Protein AF-A0AA95MS33-F1 (afdb_monomer)

Foldseek 3Di:
DDDPQNVLCVPQVVVLVVLLVVLVLVVCVVPDPDPVVSVVVVVVVCVVVVVVVVCCVVVVDDDDSVVSNVNSVVSVVVSVVSVVVVVVPPPVPVVVVVVPD

Sequence (101 aa):
MFNELWFVMMFWVTPALILLVILFNVLVSARSKTLQEAQQLGGIIILPAVGFVISQTAGLFLLTVWICFLIGLLLFGIVALLLFLTAKYNNRNVLFESQIR

Secondary structure (DSSP, 8-state):
---HHHHHIIIIIHHHHHHHHHHHHHHHHHH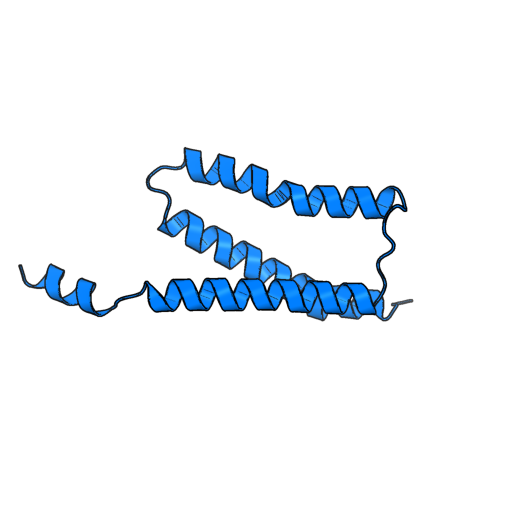-SSHHHHHHHHHHHHHHHHHHHHHHHTTSS---HHHHHHHHHHHHHHHHHHHHHHHHH--THHHHHTT--

Mean predicted aligned error: 9.1 Å

Structure (mmCIF, N/CA/C/O backbone):
data_AF-A0AA95MS33-F1
#
_entry.id   AF-A0AA95MS33-F1
#
loop_
_atom_site.group_PDB
_atom_site.id
_atom_site.type_symbol
_atom_site.label_atom_id
_atom_site.label_alt_id
_atom_site.label_comp_id
_atom_site.label_asym_id
_atom_site.label_entity_id
_atom_site.label_seq_id
_atom_site.pdbx_PDB_ins_code
_atom_site.Cartn_x
_atom_site.Cartn_y
_atom_site.Cartn_z
_atom_site.occupancy
_atom_site.B_iso_or_equiv
_atom_site.auth_seq_id
_atom_site.auth_comp_id
_atom_site.auth_asym_id
_atom_site.auth_atom_id
_atom_site.pdbx_PDB_model_num
ATOM 1 N N . MET A 1 1 ? -3.634 1.672 -27.632 1.00 55.59 1 MET A N 1
ATOM 2 C CA . MET A 1 1 ? -2.469 2.269 -26.945 1.00 55.59 1 MET A CA 1
ATOM 3 C C . MET A 1 1 ? -2.591 1.993 -25.445 1.00 55.59 1 MET A C 1
ATOM 5 O O . MET A 1 1 ? -2.732 2.915 -24.658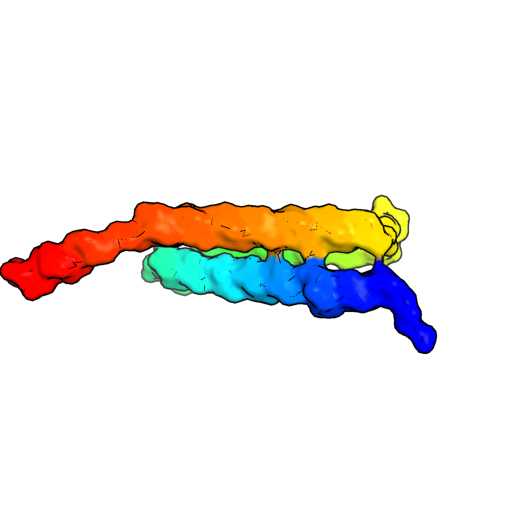 1.00 55.59 1 MET A O 1
ATOM 9 N N . PHE A 1 2 ? -2.616 0.718 -25.047 1.00 58.50 2 PHE A N 1
ATOM 10 C CA . PHE A 1 2 ? -2.628 0.320 -23.635 1.00 58.50 2 PHE A CA 1
ATOM 11 C C . PHE A 1 2 ? -1.286 -0.338 -23.334 1.00 58.50 2 PHE A C 1
ATOM 13 O O . PHE A 1 2 ? -0.827 -1.162 -24.121 1.00 58.50 2 PHE A O 1
ATOM 20 N N . ASN A 1 3 ? -0.648 0.087 -22.247 1.00 82.00 3 ASN A N 1
ATOM 21 C CA . ASN A 1 3 ? 0.636 -0.438 -21.792 1.00 82.00 3 ASN A CA 1
ATOM 22 C C . ASN A 1 3 ? 0.390 -1.512 -20.718 1.00 82.00 3 ASN A C 1
ATOM 24 O O . ASN A 1 3 ? -0.601 -1.443 -19.992 1.00 82.00 3 ASN A O 1
ATOM 28 N N . GLU A 1 4 ? 1.294 -2.476 -20.590 1.00 84.81 4 GLU A N 1
ATOM 29 C CA . GLU A 1 4 ? 1.265 -3.554 -19.594 1.00 84.81 4 GLU A CA 1
ATOM 30 C C . GLU A 1 4 ? 1.053 -3.021 -18.169 1.00 84.81 4 GLU A C 1
ATOM 32 O O . GLU A 1 4 ? 0.276 -3.578 -17.395 1.00 84.81 4 GLU A O 1
ATOM 37 N N . LEU A 1 5 ? 1.653 -1.867 -17.854 1.00 87.31 5 LEU A N 1
ATOM 38 C CA . LEU A 1 5 ? 1.471 -1.170 -16.579 1.00 87.31 5 LEU A CA 1
ATOM 39 C C . LEU A 1 5 ? -0.003 -0.870 -16.270 1.00 87.31 5 LEU A C 1
ATOM 41 O O . LEU A 1 5 ? -0.444 -1.036 -15.135 1.00 87.31 5 LEU A O 1
ATOM 45 N N . TRP A 1 6 ? -0.769 -0.449 -17.277 1.00 89.50 6 TRP A N 1
ATOM 46 C CA . TRP A 1 6 ? -2.180 -0.105 -17.112 1.00 89.50 6 TRP A CA 1
ATOM 47 C C . TRP A 1 6 ? -3.013 -1.337 -16.742 1.00 89.50 6 TRP A C 1
ATOM 49 O O . TRP A 1 6 ? -3.845 -1.267 -15.838 1.00 89.50 6 TRP A O 1
ATOM 59 N N . PHE A 1 7 ? -2.741 -2.479 -17.382 1.00 91.38 7 PHE A N 1
ATOM 60 C CA . PHE A 1 7 ? -3.413 -3.740 -17.066 1.00 91.38 7 PHE A CA 1
ATOM 61 C C . PHE A 1 7 ? -3.098 -4.206 -15.646 1.00 91.38 7 PHE A C 1
ATOM 63 O O . PHE A 1 7 ? -4.012 -4.567 -14.907 1.00 91.38 7 PHE A O 1
ATOM 70 N N . VAL A 1 8 ? -1.829 -4.145 -15.232 1.00 91.38 8 VAL A N 1
ATOM 71 C CA . VAL A 1 8 ? -1.446 -4.523 -13.865 1.00 91.38 8 VAL A CA 1
ATOM 72 C C . VAL A 1 8 ? -2.093 -3.585 -12.846 1.00 91.38 8 VAL A C 1
ATOM 74 O O . VAL A 1 8 ? -2.621 -4.048 -11.842 1.00 91.38 8 VAL A O 1
ATOM 77 N N . MET A 1 9 ? -2.155 -2.278 -13.094 1.00 89.06 9 MET A N 1
ATOM 78 C CA . MET A 1 9 ? -2.872 -1.381 -12.183 1.00 89.06 9 MET A CA 1
ATOM 79 C C . MET A 1 9 ? -4.351 -1.761 -12.053 1.00 89.06 9 MET A C 1
ATOM 81 O O . MET A 1 9 ? -4.808 -1.996 -10.938 1.00 89.06 9 MET A O 1
ATOM 85 N N . MET A 1 10 ? -5.063 -1.893 -13.176 1.00 91.94 10 MET A N 1
ATOM 86 C CA . MET A 1 10 ? -6.501 -2.187 -13.200 1.00 91.94 10 MET A CA 1
ATOM 87 C C . MET A 1 10 ? -6.863 -3.530 -12.561 1.00 91.94 10 MET A C 1
ATOM 89 O O . MET A 1 10 ? -7.830 -3.604 -11.809 1.00 91.94 10 MET A O 1
ATOM 93 N N . PHE A 1 11 ? -6.112 -4.592 -12.861 1.00 93.12 11 PHE A N 1
ATOM 94 C CA . PHE A 1 11 ? -6.483 -5.959 -12.477 1.00 93.12 11 PHE A CA 1
ATOM 95 C C . PHE A 1 11 ? -5.727 -6.497 -11.259 1.00 93.12 11 PHE A C 1
ATOM 97 O O . PHE A 1 11 ? -6.123 -7.525 -10.714 1.00 93.12 11 PHE A O 1
ATOM 104 N N . TRP A 1 12 ? -4.670 -5.820 -10.806 1.00 93.94 12 TRP A N 1
ATOM 105 C CA . TRP A 1 12 ? -3.872 -6.246 -9.653 1.00 93.94 12 TRP A CA 1
ATOM 106 C C . TRP A 1 12 ? -3.943 -5.235 -8.510 1.00 93.94 12 TRP A C 1
ATOM 108 O O . TRP A 1 12 ? -4.432 -5.547 -7.426 1.00 93.94 12 TRP A O 1
ATOM 118 N N . VAL A 1 13 ? -3.494 -4.001 -8.749 1.00 91.31 13 VAL A N 1
ATOM 119 C CA . VAL A 1 13 ? -3.337 -2.999 -7.680 1.00 91.31 13 VAL A CA 1
ATOM 120 C C . VAL A 1 13 ? -4.686 -2.436 -7.233 1.00 91.31 13 VAL A C 1
ATOM 122 O O . VAL A 1 13 ? -4.966 -2.385 -6.037 1.00 91.31 13 VAL A O 1
ATOM 125 N N . THR A 1 14 ? -5.537 -2.038 -8.178 1.00 91.50 14 THR A N 1
ATOM 126 C CA . THR A 1 14 ? -6.860 -1.467 -7.907 1.00 91.50 14 THR A CA 1
ATOM 127 C C . THR A 1 14 ? -7.760 -2.402 -7.092 1.00 91.50 14 THR A C 1
ATOM 129 O O . THR A 1 14 ? -8.260 -1.953 -6.059 1.00 91.50 14 THR A O 1
ATOM 132 N N . PRO A 1 15 ? -7.963 -3.686 -7.456 1.00 93.88 15 PRO A N 1
ATOM 133 C CA . PRO A 1 15 ? -8.792 -4.579 -6.648 1.00 93.88 15 PRO A CA 1
ATOM 134 C C . PRO A 1 15 ? -8.213 -4.808 -5.246 1.00 93.88 15 PRO A C 1
ATOM 136 O O . PRO A 1 15 ? -8.973 -4.798 -4.279 1.00 93.88 15 PRO A O 1
ATOM 139 N N . ALA A 1 16 ? -6.887 -4.936 -5.105 1.00 92.56 16 ALA A N 1
ATOM 140 C CA . ALA A 1 16 ? -6.243 -5.062 -3.796 1.00 92.56 16 ALA A CA 1
ATOM 141 C C . ALA A 1 16 ? -6.495 -3.830 -2.910 1.00 92.56 16 ALA A C 1
ATOM 143 O O . ALA A 1 16 ? -6.829 -3.959 -1.731 1.00 92.56 16 ALA A O 1
ATOM 144 N N . LEU A 1 17 ? -6.383 -2.631 -3.490 1.00 90.56 17 LEU A N 1
ATOM 145 C CA . LEU A 1 17 ? -6.614 -1.370 -2.791 1.00 90.56 17 LEU A CA 1
ATOM 146 C 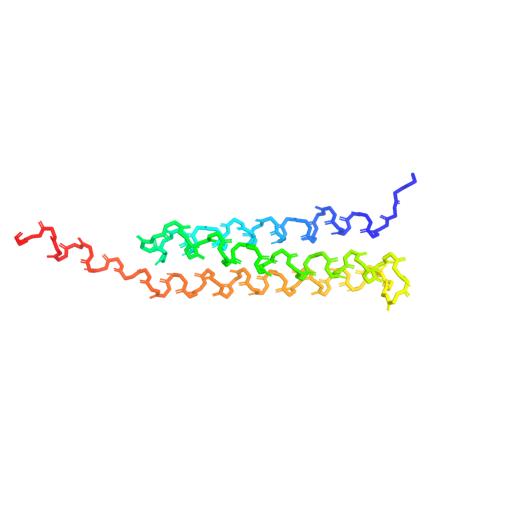C . LEU A 1 17 ? -8.077 -1.216 -2.359 1.00 90.56 17 LEU A C 1
ATOM 148 O O . LEU A 1 17 ? -8.337 -0.859 -1.212 1.00 90.56 17 LEU A O 1
ATOM 152 N N . ILE A 1 18 ? -9.032 -1.511 -3.247 1.00 91.12 18 ILE A N 1
ATOM 153 C CA . ILE A 1 18 ? -10.467 -1.437 -2.934 1.00 91.12 18 ILE A CA 1
ATOM 154 C C . ILE A 1 18 ? -10.808 -2.386 -1.780 1.00 91.12 18 ILE A C 1
ATOM 156 O O . ILE A 1 18 ? -11.468 -1.974 -0.825 1.00 91.12 18 ILE A O 1
ATOM 160 N N . LEU A 1 19 ? -10.319 -3.631 -1.825 1.00 91.56 19 LEU A N 1
ATOM 161 C CA . LEU A 1 19 ? -10.518 -4.601 -0.745 1.00 91.56 19 LEU A CA 1
ATOM 162 C C . LEU A 1 19 ? -9.949 -4.099 0.584 1.00 91.56 19 LEU A C 1
ATOM 164 O O . LEU A 1 19 ? -10.625 -4.194 1.609 1.00 91.56 19 LEU A O 1
ATOM 168 N N . LEU A 1 20 ? -8.740 -3.532 0.568 1.00 89.06 20 LEU A N 1
ATOM 169 C CA . LEU A 1 20 ? -8.116 -2.968 1.760 1.00 89.06 20 LEU A CA 1
ATOM 170 C C . LEU A 1 20 ? -8.962 -1.842 2.362 1.00 89.06 20 LEU A C 1
ATOM 172 O O . LEU A 1 20 ? -9.226 -1.860 3.562 1.00 89.06 20 LEU A O 1
ATOM 176 N N . VAL A 1 21 ? -9.415 -0.888 1.543 1.00 86.00 21 VAL A N 1
ATOM 177 C CA . VAL A 1 21 ? -10.227 0.249 2.006 1.00 86.00 21 VAL A CA 1
ATOM 178 C C . VAL A 1 21 ? -11.561 -0.221 2.583 1.00 86.00 21 VAL A C 1
ATOM 180 O O . VAL A 1 21 ? -11.976 0.271 3.634 1.00 86.00 21 VAL A O 1
ATOM 183 N N . ILE A 1 22 ? -12.231 -1.178 1.936 1.00 88.25 22 ILE A N 1
ATOM 184 C CA . ILE A 1 22 ? -13.494 -1.737 2.434 1.00 88.25 22 ILE A CA 1
ATOM 185 C C . ILE A 1 22 ? -13.273 -2.432 3.781 1.00 88.25 22 ILE A C 1
ATOM 187 O O . ILE A 1 22 ? -13.964 -2.117 4.749 1.00 88.25 22 ILE A O 1
ATOM 191 N N . LEU A 1 23 ? -12.291 -3.336 3.873 1.00 86.50 23 LEU A N 1
ATOM 192 C CA . LEU A 1 23 ? -11.986 -4.051 5.117 1.00 86.50 23 LEU A CA 1
ATOM 193 C C . LEU A 1 23 ? -11.619 -3.102 6.246 1.00 86.50 23 LEU A C 1
ATOM 195 O O . LEU A 1 23 ? -12.078 -3.270 7.374 1.00 86.50 23 LEU A O 1
ATOM 199 N N . PHE A 1 24 ? -10.817 -2.091 5.934 1.00 83.69 24 PHE A N 1
ATOM 200 C CA . PHE A 1 24 ? -10.429 -1.088 6.900 1.00 83.69 24 PHE A CA 1
ATOM 201 C C . PHE A 1 24 ? -11.649 -0.322 7.437 1.00 83.69 24 PHE A C 1
ATOM 203 O O . PHE A 1 24 ? -11.809 -0.210 8.652 1.00 83.69 24 PHE A O 1
ATOM 210 N N . ASN A 1 25 ? -12.549 0.141 6.561 1.00 82.56 25 ASN A N 1
ATOM 211 C CA . ASN A 1 25 ? -13.782 0.821 6.975 1.00 82.56 25 ASN A CA 1
ATOM 212 C C . ASN A 1 25 ? -14.667 -0.066 7.861 1.00 82.56 25 ASN A C 1
ATOM 214 O O . ASN A 1 25 ? -15.160 0.395 8.889 1.00 82.56 25 ASN A O 1
ATOM 218 N N . VAL A 1 26 ? -14.834 -1.343 7.504 1.00 84.00 26 VAL A N 1
ATOM 219 C CA . VAL A 1 26 ? -15.607 -2.302 8.310 1.00 84.00 26 VAL A CA 1
ATOM 220 C C . VAL A 1 26 ? -14.977 -2.488 9.693 1.00 84.00 26 VAL A C 1
ATOM 222 O O . VAL A 1 26 ? -15.687 -2.468 10.698 1.00 84.00 26 VAL A O 1
ATOM 225 N N . LEU A 1 27 ? -13.650 -2.620 9.772 1.00 80.06 27 LEU A N 1
ATOM 226 C CA . LEU A 1 27 ? -12.945 -2.795 11.043 1.00 80.06 27 LEU A CA 1
ATOM 227 C C . LEU A 1 27 ? -13.017 -1.562 11.934 1.00 80.06 27 LEU A C 1
ATOM 229 O O . LEU A 1 27 ? -13.243 -1.698 13.137 1.00 80.06 27 LEU A O 1
ATOM 233 N N . VAL A 1 28 ? -12.856 -0.371 11.358 1.00 77.31 28 VAL A N 1
ATOM 234 C CA . VAL A 1 28 ? -13.027 0.877 12.103 1.00 77.31 28 VAL A CA 1
ATOM 235 C C . VAL A 1 28 ? -14.455 1.003 12.600 1.00 77.31 28 VAL A C 1
ATOM 237 O O . VAL A 1 28 ? -14.638 1.232 13.789 1.00 77.31 28 VAL A O 1
ATOM 240 N N . SER A 1 29 ? -15.453 0.744 11.753 1.00 72.00 29 SER A N 1
ATOM 241 C CA . SER A 1 29 ? -16.860 0.777 12.160 1.00 72.00 29 SER A CA 1
ATOM 242 C C . SER A 1 29 ? -17.179 -0.222 13.277 1.00 72.00 29 SER A C 1
ATOM 244 O O . SER A 1 29 ? -18.009 0.076 14.130 1.00 72.00 29 SER A O 1
ATOM 246 N N . ALA A 1 30 ? -16.539 -1.396 13.293 1.00 72.62 30 ALA A N 1
ATOM 247 C CA . ALA A 1 30 ? -16.727 -2.397 14.342 1.00 72.62 30 ALA A CA 1
ATOM 248 C C . ALA A 1 30 ? -16.018 -2.039 15.663 1.00 72.62 30 ALA A C 1
ATOM 250 O O . ALA A 1 30 ? -16.405 -2.528 16.725 1.00 72.62 30 ALA A O 1
ATOM 251 N N . ARG A 1 31 ? -14.955 -1.224 15.615 1.00 67.12 31 ARG A N 1
ATOM 252 C CA . ARG A 1 31 ? -14.141 -0.848 16.785 1.00 67.12 31 ARG A CA 1
ATOM 253 C C . ARG A 1 31 ? -14.520 0.508 17.380 1.00 67.12 31 ARG A C 1
ATOM 255 O O . ARG A 1 31 ? -14.360 0.684 18.587 1.00 67.12 31 ARG A O 1
ATOM 262 N N . SER A 1 32 ? -14.996 1.456 16.574 1.00 58.59 32 SER A N 1
ATOM 263 C CA . SER A 1 32 ? -15.297 2.816 17.025 1.00 58.59 32 SER A CA 1
ATOM 264 C C . SER A 1 32 ? -16.601 2.849 17.821 1.00 58.59 32 SER A C 1
ATOM 266 O O . SER A 1 32 ? -17.665 2.540 17.287 1.00 58.59 32 SER A O 1
ATOM 268 N N . LYS A 1 33 ? -16.536 3.270 19.089 1.00 56.03 33 LYS A N 1
ATOM 269 C CA . LYS A 1 33 ? -17.726 3.539 19.918 1.00 56.03 33 LYS A CA 1
ATOM 270 C C . LYS A 1 33 ? -18.337 4.924 19.647 1.00 56.03 33 LYS A C 1
ATOM 272 O O . LYS A 1 33 ? -19.461 5.177 20.068 1.00 56.03 33 LYS A O 1
ATOM 277 N N . THR A 1 34 ? -17.625 5.804 18.936 1.00 58.75 34 THR A N 1
ATOM 278 C CA . THR A 1 34 ? -18.027 7.187 18.625 1.00 58.75 34 THR A CA 1
ATOM 279 C C . THR A 1 34 ? -17.558 7.608 17.222 1.00 58.75 34 THR A C 1
ATOM 281 O O . THR A 1 34 ? -16.443 7.308 16.803 1.00 58.75 34 THR A O 1
ATOM 284 N N . LEU A 1 35 ? -18.409 8.339 16.487 1.00 57.34 35 LEU A N 1
ATOM 285 C CA . LEU A 1 35 ? -18.189 8.765 15.088 1.00 57.34 35 LEU A CA 1
ATOM 286 C C . LEU A 1 35 ? -16.938 9.649 14.872 1.00 57.34 35 LEU A C 1
ATOM 288 O O . LEU A 1 35 ? -16.377 9.666 13.778 1.00 57.34 35 LEU A O 1
ATOM 292 N N . GLN A 1 36 ? -16.481 10.363 15.906 1.00 59.25 36 GLN A N 1
ATOM 293 C CA . GLN A 1 36 ? -15.364 11.315 15.814 1.00 59.25 36 GLN A CA 1
ATOM 294 C C . GLN A 1 36 ? -13.994 10.653 15.614 1.00 59.25 36 GLN A C 1
ATOM 296 O O . GLN A 1 36 ? -13.188 11.156 14.830 1.00 59.25 36 GLN A O 1
ATOM 301 N N . GLU A 1 37 ? -13.726 9.520 16.270 1.00 61.81 37 GLU A N 1
ATOM 302 C CA . GLU A 1 37 ? -12.440 8.819 16.125 1.00 61.81 37 GLU A CA 1
ATOM 303 C C . GLU A 1 37 ? -12.295 8.210 14.723 1.00 61.81 37 GLU A C 1
ATOM 305 O O . GLU A 1 37 ? -11.220 8.263 14.125 1.00 61.81 37 GLU A O 1
ATOM 310 N N . ALA A 1 38 ? -13.396 7.707 14.153 1.00 61.19 38 ALA A N 1
ATOM 311 C CA . ALA A 1 38 ? -13.423 7.139 12.807 1.00 61.19 38 ALA A CA 1
ATOM 312 C C . ALA A 1 38 ? -13.084 8.179 11.721 1.00 61.19 38 ALA A C 1
ATOM 314 O O . ALA A 1 38 ? -12.340 7.872 10.788 1.00 61.19 38 ALA A O 1
ATOM 315 N N . GLN A 1 39 ? -13.568 9.421 11.854 1.00 65.12 39 GLN A N 1
ATOM 316 C CA . GLN A 1 39 ? -13.260 10.502 10.908 1.00 65.12 39 GLN A CA 1
ATOM 317 C C . GLN A 1 39 ? -11.804 10.978 10.991 1.00 65.12 39 GLN A C 1
ATOM 319 O O . GLN A 1 39 ? -11.189 11.221 9.952 1.00 65.12 39 GLN A O 1
ATOM 324 N N . GLN A 1 40 ? -11.225 11.074 12.193 1.00 69.69 40 GLN A N 1
ATOM 325 C CA . GLN A 1 40 ? -9.810 11.438 12.343 1.00 69.69 40 GLN A CA 1
ATOM 326 C C . GLN A 1 40 ? -8.877 10.356 11.787 1.00 69.69 40 GLN A C 1
ATOM 328 O O . GLN A 1 40 ? -7.938 10.668 11.054 1.00 69.69 40 GLN A O 1
ATOM 333 N N . LEU A 1 41 ? -9.168 9.080 12.063 1.00 71.00 41 LEU A N 1
ATOM 334 C CA . LEU A 1 41 ? -8.434 7.952 11.485 1.00 71.00 41 LEU A CA 1
ATOM 335 C C . LEU A 1 41 ? -8.566 7.914 9.958 1.00 71.00 41 LEU A C 1
ATOM 337 O O . LEU A 1 41 ? -7.558 7.762 9.268 1.00 71.00 41 LEU A O 1
ATOM 341 N N . GLY A 1 42 ? -9.773 8.126 9.422 1.00 69.12 42 GLY A N 1
ATOM 342 C CA . GLY A 1 42 ? -10.019 8.196 7.978 1.00 69.12 42 GLY A CA 1
ATOM 343 C C . GLY A 1 42 ? -9.164 9.254 7.272 1.00 69.12 42 GLY A C 1
ATOM 344 O O . GLY A 1 42 ? -8.599 8.984 6.211 1.00 69.12 42 GLY A O 1
ATOM 345 N N . GLY A 1 43 ? -8.994 10.427 7.892 1.00 75.50 43 GLY A N 1
ATOM 346 C CA . GLY A 1 43 ? -8.141 11.500 7.373 1.00 75.50 43 GLY A CA 1
ATOM 347 C C . GLY A 1 43 ? -6.644 11.166 7.351 1.00 75.50 43 GLY A C 1
ATOM 348 O O . GLY A 1 43 ? -5.931 11.625 6.466 1.00 75.50 43 GLY A O 1
ATOM 349 N N . ILE A 1 44 ? -6.150 10.338 8.273 1.00 81.69 44 ILE A N 1
ATOM 350 C CA . ILE A 1 44 ? -4.731 9.934 8.302 1.00 81.69 44 ILE A CA 1
ATOM 351 C C . ILE A 1 44 ? -4.430 8.891 7.217 1.00 81.69 44 ILE A C 1
ATOM 353 O O . ILE A 1 44 ? -3.353 8.887 6.623 1.00 81.69 44 ILE A O 1
ATOM 357 N N . ILE A 1 45 ? -5.389 8.023 6.911 1.00 77.44 45 ILE A N 1
ATOM 358 C CA . ILE A 1 45 ? -5.190 6.874 6.012 1.00 77.44 45 ILE A CA 1
ATOM 359 C C . ILE A 1 45 ? -5.101 7.270 4.548 1.00 77.44 45 ILE A C 1
ATOM 361 O O . ILE A 1 45 ? -4.478 6.564 3.757 1.00 77.44 45 ILE A O 1
ATOM 365 N N . ILE A 1 46 ? -5.694 8.403 4.176 1.00 81.44 46 ILE A N 1
ATOM 366 C CA . ILE A 1 46 ? -5.585 8.914 2.811 1.00 81.44 46 ILE A CA 1
ATOM 367 C C . ILE A 1 46 ? -4.207 9.543 2.541 1.00 81.44 46 ILE A C 1
ATOM 369 O O . ILE A 1 46 ? -3.783 9.597 1.386 1.00 81.44 46 ILE A O 1
ATOM 373 N N . LEU A 1 47 ? -3.470 9.967 3.580 1.00 86.50 47 LEU A N 1
ATOM 374 C CA . LEU A 1 47 ? -2.181 10.657 3.428 1.00 86.50 47 LEU A CA 1
ATOM 375 C C . LEU A 1 47 ? -1.133 9.839 2.653 1.00 86.50 47 LEU A C 1
ATOM 377 O O . LEU A 1 47 ? -0.53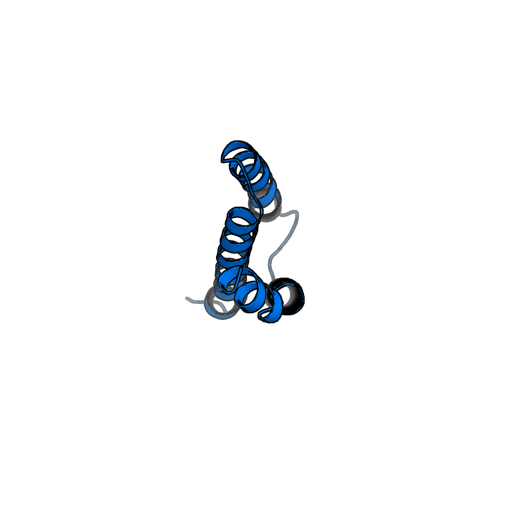0 10.409 1.743 1.00 86.50 47 LEU A O 1
ATOM 381 N N . PRO A 1 48 ? -0.928 8.530 2.907 1.00 83.44 48 PRO A N 1
ATOM 382 C CA . PRO A 1 48 ? -0.063 7.700 2.070 1.00 83.44 48 PRO A CA 1
ATOM 383 C C . PRO A 1 48 ? -0.449 7.707 0.586 1.00 83.44 48 PRO A C 1
ATOM 385 O O . PRO A 1 48 ? 0.427 7.776 -0.275 1.00 83.44 48 PRO A O 1
ATOM 388 N N . ALA A 1 49 ? -1.749 7.678 0.276 1.00 82.62 49 ALA A N 1
ATOM 389 C CA . ALA A 1 49 ? -2.241 7.690 -1.101 1.00 82.62 49 ALA A CA 1
ATOM 390 C C . ALA A 1 49 ? -1.929 9.028 -1.791 1.00 82.62 49 ALA A C 1
ATOM 392 O O . ALA A 1 49 ? -1.437 9.051 -2.918 1.00 82.62 49 ALA A O 1
ATOM 393 N N . VAL A 1 50 ? -2.155 10.146 -1.094 1.00 86.75 50 VAL A N 1
ATOM 394 C CA . VAL A 1 50 ? -1.831 11.490 -1.597 1.00 86.75 50 VAL A CA 1
ATOM 395 C C . VAL A 1 50 ? -0.323 11.658 -1.775 1.00 86.75 50 VAL A C 1
ATOM 397 O O . VAL A 1 50 ? 0.121 12.122 -2.824 1.00 86.75 50 VAL A O 1
ATOM 400 N N . GLY A 1 51 ? 0.472 11.228 -0.792 1.00 88.00 51 GLY A N 1
ATOM 401 C CA . GLY A 1 51 ? 1.932 11.257 -0.868 1.00 88.00 51 GLY A CA 1
ATOM 402 C C . GLY A 1 51 ? 2.453 10.497 -2.085 1.00 88.00 51 GLY A C 1
ATOM 403 O O . GLY A 1 51 ? 3.296 11.011 -2.813 1.00 88.00 51 GLY A O 1
ATOM 404 N N . PHE A 1 52 ? 1.874 9.332 -2.378 1.00 84.88 52 PHE A N 1
ATOM 405 C CA . PHE A 1 52 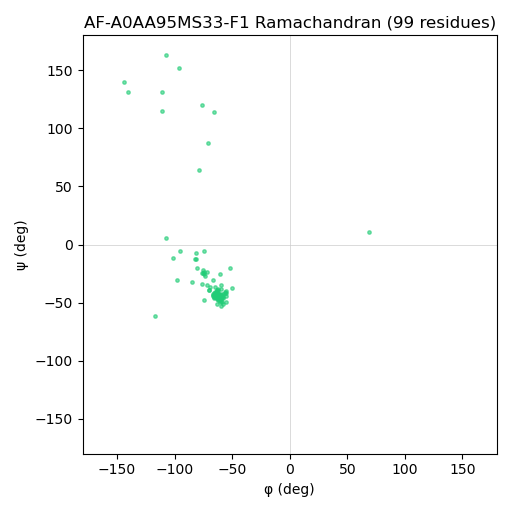? 2.225 8.543 -3.556 1.00 84.88 52 PHE A CA 1
ATOM 406 C C . PHE A 1 52 ? 1.969 9.291 -4.877 1.00 84.88 52 PHE A C 1
ATOM 408 O O . PHE A 1 52 ? 2.828 9.303 -5.761 1.00 84.88 52 PHE A O 1
ATOM 415 N N . VAL A 1 53 ? 0.821 9.966 -5.007 1.00 85.56 53 VAL A N 1
ATOM 416 C CA . VAL A 1 53 ? 0.488 10.774 -6.198 1.00 85.56 53 VAL A CA 1
ATOM 417 C C . VAL A 1 53 ? 1.437 11.965 -6.353 1.00 85.56 53 VAL A C 1
ATOM 419 O O . VAL A 1 53 ? 1.883 12.265 -7.465 1.00 85.56 53 VAL A O 1
ATOM 422 N N . ILE A 1 54 ? 1.785 12.625 -5.246 1.00 89.56 54 ILE A N 1
ATOM 423 C CA . ILE A 1 54 ? 2.752 13.728 -5.246 1.00 89.56 54 ILE A CA 1
ATOM 424 C C . ILE A 1 54 ? 4.131 13.223 -5.684 1.00 89.56 54 ILE A C 1
ATOM 426 O O . ILE A 1 54 ? 4.736 13.825 -6.568 1.00 89.56 54 ILE A O 1
ATOM 430 N N . SER A 1 55 ? 4.612 12.100 -5.141 1.00 88.06 55 SER A N 1
ATOM 431 C CA . SER A 1 55 ? 5.903 11.507 -5.520 1.00 88.06 55 SER A CA 1
ATOM 432 C C . SER A 1 55 ? 5.976 11.137 -7.004 1.00 88.06 55 SER A C 1
ATOM 434 O O . SER A 1 55 ? 7.011 11.359 -7.633 1.00 88.06 55 SER A O 1
ATOM 436 N N . GLN A 1 56 ? 4.877 10.629 -7.570 1.00 86.25 56 GLN A N 1
ATOM 437 C CA . GLN A 1 56 ? 4.755 10.332 -9.000 1.00 86.25 56 GLN A CA 1
ATOM 438 C C . GLN A 1 56 ? 4.817 11.602 -9.859 1.00 86.25 56 GLN A C 1
ATOM 440 O O . GLN A 1 56 ? 5.530 11.645 -10.857 1.00 86.25 56 GLN A O 1
ATOM 445 N N . THR A 1 57 ? 4.095 12.651 -9.459 1.00 86.50 57 THR A N 1
ATOM 446 C CA . THR A 1 57 ? 4.025 13.912 -10.218 1.00 86.50 57 THR A CA 1
ATOM 447 C C . THR A 1 57 ? 5.333 14.701 -10.133 1.00 86.50 57 THR A C 1
ATOM 449 O O . THR A 1 57 ? 5.746 15.323 -11.106 1.00 86.50 57 THR A O 1
ATOM 452 N N . ALA A 1 58 ? 6.020 14.641 -8.990 1.00 90.94 58 ALA A N 1
ATOM 453 C CA . ALA A 1 58 ? 7.320 15.273 -8.778 1.00 90.94 58 ALA A CA 1
ATOM 454 C C . ALA A 1 58 ? 8.484 14.537 -9.472 1.00 90.94 58 ALA A C 1
ATOM 456 O O . ALA A 1 58 ? 9.617 15.007 -9.414 1.00 90.94 58 ALA A O 1
ATOM 457 N N . GLY A 1 59 ? 8.237 13.371 -10.083 1.00 85.62 59 GLY A N 1
ATOM 458 C CA . GLY A 1 59 ? 9.276 12.547 -10.708 1.00 85.62 59 GLY A CA 1
ATOM 459 C C . GLY A 1 59 ? 10.253 11.908 -9.713 1.00 85.62 59 GLY A C 1
ATOM 460 O O . GLY A 1 59 ? 11.267 11.351 -10.124 1.00 85.62 59 GLY A O 1
ATOM 461 N N . LEU A 1 60 ? 9.952 11.967 -8.411 1.00 83.19 60 LEU A N 1
ATOM 462 C CA . LEU A 1 60 ? 10.757 11.352 -7.349 1.00 83.19 60 LEU A CA 1
ATOM 463 C C . LEU A 1 60 ? 10.642 9.826 -7.359 1.00 83.19 60 LEU A C 1
ATOM 465 O O . LEU A 1 60 ? 11.514 9.126 -6.848 1.00 83.19 60 LEU A O 1
ATOM 469 N N . PHE A 1 61 ? 9.551 9.315 -7.925 1.00 78.25 61 PHE A N 1
ATOM 470 C CA . PHE A 1 61 ? 9.279 7.896 -8.048 1.00 78.25 61 PHE A CA 1
ATOM 471 C C . PHE A 1 61 ? 8.653 7.610 -9.411 1.00 78.25 61 PHE A C 1
ATOM 473 O O . PHE A 1 61 ? 7.715 8.294 -9.815 1.00 78.25 61 PHE A O 1
ATOM 480 N N . LEU A 1 62 ? 9.180 6.607 -10.118 1.00 80.00 62 LEU A N 1
ATOM 481 C CA . LEU A 1 62 ? 8.652 6.159 -11.404 1.00 80.00 62 LEU A CA 1
ATOM 482 C C . LEU A 1 62 ? 8.022 4.779 -11.241 1.00 80.00 62 LEU A C 1
ATOM 484 O O . LEU A 1 62 ? 8.703 3.790 -10.969 1.00 80.00 62 LEU A O 1
ATOM 488 N N . LEU A 1 63 ? 6.710 4.711 -11.441 1.00 81.56 63 LEU A N 1
ATOM 489 C CA . LEU A 1 63 ? 5.970 3.458 -11.460 1.00 81.56 63 LEU A CA 1
ATOM 490 C C . LEU A 1 63 ? 6.380 2.583 -12.648 1.00 81.56 63 LEU A C 1
ATOM 492 O O . LEU A 1 63 ? 6.105 2.892 -13.807 1.00 81.56 63 LEU A O 1
ATOM 496 N N . THR A 1 64 ? 6.991 1.444 -12.334 1.00 88.12 64 THR A N 1
ATOM 497 C CA . THR A 1 64 ? 7.258 0.360 -13.282 1.00 88.12 64 THR A CA 1
ATOM 498 C C . THR A 1 64 ? 6.332 -0.824 -13.012 1.00 88.12 64 THR A C 1
ATOM 500 O O . THR A 1 64 ? 5.754 -0.949 -11.930 1.00 88.12 64 THR A O 1
ATOM 503 N N . VAL A 1 65 ? 6.209 -1.7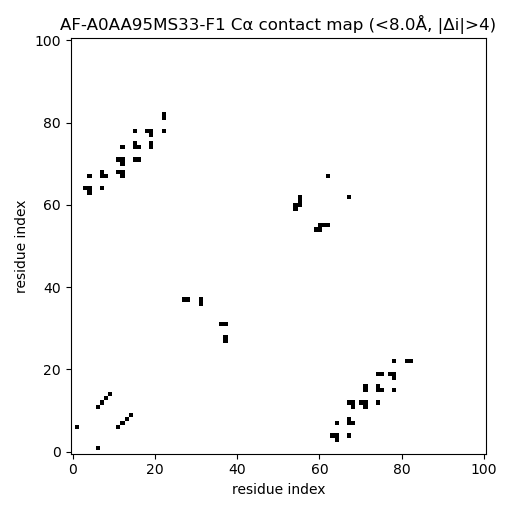26 -13.989 1.00 88.69 65 VAL A N 1
ATOM 504 C CA . VAL A 1 65 ? 5.374 -2.935 -13.879 1.00 88.69 65 VAL A CA 1
ATOM 505 C C . VAL A 1 65 ? 5.767 -3.772 -12.654 1.00 88.69 65 VAL A C 1
ATOM 507 O O . VAL A 1 65 ? 4.903 -4.178 -11.878 1.00 88.69 65 VAL A O 1
ATOM 510 N N . TRP A 1 66 ? 7.071 -3.953 -12.424 1.00 88.94 66 TRP A N 1
ATOM 511 C CA . TRP A 1 66 ? 7.607 -4.676 -11.265 1.00 88.94 66 TRP A CA 1
ATOM 512 C C . TRP A 1 66 ? 7.227 -4.038 -9.929 1.00 88.94 66 TRP A C 1
ATOM 514 O O . TRP A 1 66 ? 6.818 -4.735 -9.000 1.00 88.94 66 TRP A O 1
ATOM 524 N N . ILE A 1 67 ? 7.311 -2.710 -9.841 1.00 89.00 67 ILE A N 1
ATOM 525 C CA . ILE A 1 67 ? 6.917 -1.970 -8.641 1.00 89.00 67 ILE A CA 1
ATOM 526 C C . ILE A 1 67 ? 5.411 -2.124 -8.389 1.00 89.00 67 ILE A C 1
ATOM 528 O O . ILE A 1 67 ? 5.010 -2.377 -7.255 1.00 89.00 67 ILE A O 1
ATOM 532 N N . CYS A 1 68 ? 4.571 -2.041 -9.428 1.00 90.06 68 CYS A N 1
ATOM 533 C CA . CYS A 1 68 ? 3.130 -2.287 -9.306 1.00 90.06 68 CYS A CA 1
ATOM 534 C C . CYS A 1 68 ? 2.819 -3.686 -8.763 1.00 90.06 68 CYS A C 1
ATOM 536 O O . CYS A 1 68 ? 1.952 -3.828 -7.899 1.00 90.06 68 CYS A O 1
ATOM 538 N N . PHE A 1 69 ? 3.529 -4.712 -9.237 1.00 91.81 69 PHE A N 1
ATOM 539 C CA . PHE A 1 69 ? 3.367 -6.069 -8.721 1.00 91.81 69 PHE A CA 1
ATOM 540 C C . PHE A 1 69 ? 3.695 -6.156 -7.231 1.00 91.81 69 PHE A C 1
ATOM 542 O O . PHE A 1 69 ? 2.903 -6.721 -6.473 1.00 91.81 69 PHE A O 1
ATOM 549 N N . LEU A 1 70 ? 4.812 -5.554 -6.807 1.00 92.56 70 LEU A N 1
ATOM 550 C CA . LEU A 1 70 ? 5.237 -5.546 -5.408 1.00 92.56 70 LEU A CA 1
ATOM 551 C C . LEU A 1 70 ? 4.242 -4.796 -4.510 1.00 92.56 70 LEU A C 1
ATOM 553 O O . LEU A 1 70 ? 3.906 -5.280 -3.431 1.00 92.56 70 LEU A O 1
ATOM 557 N N . ILE A 1 71 ? 3.718 -3.657 -4.975 1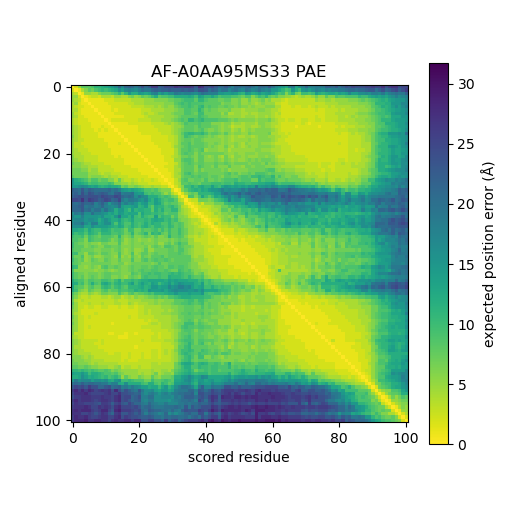.00 90.88 71 ILE A N 1
ATOM 558 C CA . ILE A 1 71 ? 2.673 -2.901 -4.272 1.00 90.88 71 ILE A CA 1
ATOM 559 C C . ILE A 1 71 ? 1.415 -3.757 -4.110 1.00 90.88 71 ILE A C 1
ATOM 561 O O . ILE A 1 71 ? 0.897 -3.869 -3.003 1.00 90.88 71 ILE A O 1
ATOM 565 N N . GLY A 1 72 ? 0.930 -4.386 -5.184 1.00 92.50 72 GLY A N 1
ATOM 566 C CA . GLY A 1 72 ? -0.259 -5.235 -5.102 1.00 92.50 72 GLY A CA 1
ATOM 567 C C . GLY A 1 72 ? -0.057 -6.433 -4.171 1.00 92.50 72 GLY A C 1
ATOM 568 O O . GLY A 1 72 ? -0.926 -6.713 -3.349 1.00 92.50 72 GLY A O 1
ATOM 569 N N . LEU A 1 73 ? 1.113 -7.082 -4.221 1.00 95.00 73 LEU A N 1
ATOM 570 C CA . LEU A 1 73 ? 1.476 -8.165 -3.301 1.00 95.00 73 LEU A CA 1
ATOM 571 C C . LEU A 1 73 ? 1.423 -7.694 -1.839 1.00 95.00 73 LEU A C 1
ATOM 573 O O . LEU A 1 73 ? 0.839 -8.367 -0.992 1.00 95.00 73 LEU A O 1
ATOM 577 N N . LEU A 1 74 ? 1.998 -6.525 -1.551 1.00 94.38 74 LEU A N 1
ATOM 578 C CA . LEU A 1 74 ? 1.994 -5.933 -0.218 1.00 94.38 74 LEU A CA 1
ATOM 579 C C . LEU A 1 74 ? 0.565 -5.614 0.245 1.00 94.38 74 LEU A C 1
ATOM 581 O O . LEU A 1 74 ? 0.194 -5.977 1.360 1.00 94.38 74 LEU A O 1
ATOM 585 N N . LEU A 1 75 ? -0.259 -5.002 -0.613 1.00 93.25 75 LEU A N 1
ATOM 586 C CA . LEU A 1 75 ? -1.664 -4.704 -0.312 1.00 93.25 75 LEU A CA 1
ATOM 587 C C . LEU A 1 75 ? -2.458 -5.978 0.001 1.00 93.25 75 LEU A C 1
ATOM 589 O O . LEU A 1 75 ? -3.150 -6.029 1.018 1.00 93.25 75 LEU A O 1
ATOM 593 N N . PHE A 1 76 ? -2.318 -7.026 -0.816 1.00 94.69 76 PHE A N 1
ATOM 594 C CA . PHE A 1 76 ? -2.949 -8.320 -0.553 1.00 94.69 76 PHE A CA 1
ATOM 595 C C . PHE A 1 76 ? -2.442 -8.963 0.741 1.00 94.69 76 PHE A C 1
ATOM 597 O O . PHE A 1 76 ? -3.239 -9.526 1.490 1.00 94.69 76 PHE A O 1
ATOM 604 N N . GLY A 1 77 ? -1.148 -8.840 1.043 1.00 94.75 77 GLY A N 1
ATOM 605 C CA . GLY A 1 77 ? -0.574 -9.289 2.310 1.00 94.75 77 GLY A CA 1
ATOM 606 C C . GLY A 1 77 ? -1.216 -8.599 3.516 1.00 94.75 77 GLY A C 1
ATOM 607 O O . GLY A 1 77 ? -1.597 -9.270 4.476 1.00 94.75 77 GLY A O 1
ATOM 608 N N . ILE A 1 78 ? -1.418 -7.278 3.450 1.00 92.56 78 ILE A N 1
ATOM 609 C CA . ILE A 1 78 ? -2.112 -6.519 4.503 1.00 92.56 78 ILE A CA 1
ATOM 610 C C . ILE A 1 78 ? -3.577 -6.953 4.611 1.00 92.56 78 ILE A C 1
ATOM 612 O O . ILE A 1 78 ? -4.063 -7.184 5.716 1.00 92.56 78 ILE A O 1
ATOM 616 N N . VAL A 1 79 ? -4.279 -7.102 3.484 1.00 92.88 79 VAL A N 1
ATOM 617 C CA . VAL A 1 79 ? -5.665 -7.596 3.443 1.00 92.88 79 VAL A CA 1
ATOM 618 C C . VAL A 1 79 ? -5.783 -8.959 4.128 1.00 92.88 79 VAL A C 1
ATOM 620 O O . VAL A 1 79 ? -6.626 -9.136 5.009 1.00 92.88 79 VAL A O 1
ATOM 623 N N . ALA A 1 80 ? -4.912 -9.905 3.776 1.00 93.19 80 ALA A N 1
ATOM 624 C CA . ALA A 1 80 ? -4.890 -11.238 4.366 1.00 93.19 80 ALA A CA 1
ATOM 625 C C . ALA A 1 80 ? -4.595 -11.189 5.874 1.00 93.19 80 ALA A C 1
ATOM 627 O O . ALA A 1 80 ? -5.266 -11.863 6.656 1.00 93.19 80 ALA A O 1
ATOM 628 N N . LEU A 1 81 ? -3.643 -10.351 6.296 1.00 91.69 81 LEU A N 1
ATOM 629 C CA . LEU A 1 81 ? -3.305 -10.150 7.705 1.00 91.69 81 LEU A CA 1
ATOM 630 C C . LEU A 1 81 ? -4.493 -9.588 8.497 1.00 91.69 81 LEU A C 1
ATOM 632 O O . LEU A 1 81 ? -4.831 -10.121 9.554 1.00 91.69 81 LEU A O 1
ATOM 636 N N . LEU A 1 82 ? -5.163 -8.552 7.985 1.00 87.38 82 LEU A N 1
ATOM 637 C CA . LEU A 1 82 ? -6.337 -7.957 8.629 1.00 87.38 82 LEU A CA 1
ATOM 638 C C . LEU A 1 82 ? -7.489 -8.959 8.744 1.00 87.38 82 LEU A C 1
ATOM 640 O O . LEU A 1 82 ? -8.117 -9.058 9.801 1.00 87.38 82 LEU A O 1
ATOM 644 N N . LEU A 1 83 ? -7.742 -9.739 7.691 1.00 88.56 83 LEU A N 1
ATOM 645 C CA . LEU A 1 83 ? -8.745 -10.803 7.712 1.00 88.56 83 LEU A CA 1
ATOM 646 C C . LEU A 1 83 ? -8.412 -11.873 8.753 1.00 88.56 83 LEU A C 1
ATOM 648 O O . LEU A 1 83 ? -9.286 -12.253 9.531 1.00 88.56 83 LEU A O 1
ATOM 652 N N . PHE A 1 84 ? -7.157 -12.318 8.815 1.00 88.12 84 PHE A N 1
ATOM 653 C CA . PHE A 1 84 ? -6.712 -13.314 9.786 1.00 88.12 84 PHE A CA 1
ATOM 654 C C . PHE A 1 84 ? -6.870 -12.825 11.231 1.00 88.12 84 PHE A C 1
ATOM 656 O O . PHE A 1 84 ? -7.390 -13.552 12.078 1.00 88.12 84 PHE A O 1
ATOM 663 N N . LEU A 1 85 ? -6.484 -11.575 11.512 1.00 84.44 85 LEU A N 1
ATOM 664 C CA . LEU A 1 85 ? -6.702 -10.961 12.822 1.00 84.44 85 LEU A CA 1
ATOM 665 C C . LEU A 1 85 ? -8.194 -10.933 13.162 1.00 84.44 85 LEU A C 1
ATOM 667 O O . LEU A 1 85 ? -8.592 -11.390 14.230 1.00 84.44 85 LEU A O 1
ATOM 671 N N . THR A 1 86 ? -9.029 -10.462 12.238 1.00 82.19 86 THR A N 1
ATOM 672 C CA . THR A 1 86 ? -10.484 -10.382 12.430 1.00 82.19 86 THR A CA 1
ATOM 673 C C . THR A 1 86 ? -11.100 -11.753 12.704 1.00 82.19 86 THR A C 1
ATOM 675 O O . THR A 1 86 ? -11.876 -11.897 13.645 1.00 82.19 86 THR A O 1
ATOM 678 N N . ALA A 1 87 ? -10.716 -12.776 11.936 1.00 82.75 87 ALA A N 1
ATOM 679 C CA . ALA A 1 87 ? -11.174 -14.150 12.121 1.00 82.75 87 ALA A CA 1
ATOM 680 C C . ALA A 1 87 ? -10.761 -14.717 13.487 1.00 82.75 87 ALA A C 1
ATOM 682 O O . ALA A 1 87 ? -11.573 -15.358 14.149 1.00 82.75 87 ALA A O 1
ATOM 683 N N . LYS A 1 88 ? -9.538 -14.426 13.948 1.00 75.88 88 LYS A N 1
ATOM 684 C CA . LYS A 1 88 ? -9.050 -14.835 15.271 1.00 75.88 88 LYS A CA 1
ATOM 685 C C . LYS A 1 88 ? -9.821 -14.178 16.422 1.00 75.88 88 LYS A C 1
ATOM 687 O O . LYS A 1 88 ? -10.036 -14.819 17.445 1.00 75.88 88 LYS A O 1
ATOM 692 N N . TYR A 1 89 ? -10.228 -12.915 16.278 1.00 66.62 89 TYR A N 1
ATOM 693 C CA . TYR A 1 89 ? -11.024 -12.213 17.296 1.00 66.62 89 TYR A CA 1
ATOM 694 C C . TYR A 1 89 ? -12.529 -12.523 17.219 1.00 66.62 89 TYR A C 1
ATOM 696 O O . TYR A 1 89 ? -13.256 -12.223 18.166 1.00 66.62 89 TYR A O 1
ATOM 704 N N . ASN A 1 90 ? -13.004 -13.147 16.137 1.00 67.12 90 ASN A N 1
ATOM 705 C CA . ASN A 1 90 ? -14.393 -13.568 15.961 1.00 67.12 90 ASN A CA 1
ATOM 706 C C . ASN A 1 90 ? -14.681 -14.873 16.730 1.00 67.12 90 ASN A C 1
ATOM 708 O O . ASN A 1 90 ? -14.966 -15.919 16.145 1.00 67.12 90 ASN A O 1
ATOM 712 N N . ASN A 1 91 ? -14.588 -14.825 18.061 1.00 59.44 91 ASN A N 1
ATOM 713 C CA . ASN A 1 91 ? -1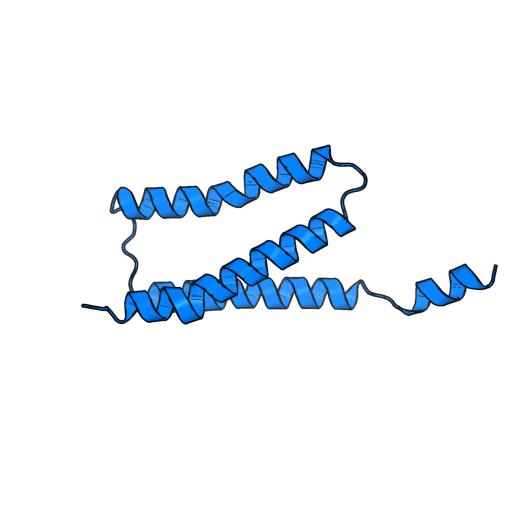4.973 -15.933 18.931 1.00 59.44 91 ASN A CA 1
ATOM 714 C C . ASN A 1 91 ? -16.499 -16.079 18.922 1.00 59.44 91 ASN A C 1
ATOM 716 O O . ASN A 1 91 ? -17.200 -15.545 19.775 1.00 59.44 91 ASN A O 1
ATOM 720 N N . ARG A 1 92 ? -17.022 -16.849 17.965 1.00 55.34 92 ARG A N 1
ATOM 721 C CA . ARG A 1 92 ? -18.444 -17.222 17.873 1.00 55.34 92 ARG A CA 1
ATOM 722 C C . ARG A 1 92 ? -19.017 -17.816 19.171 1.00 55.34 92 ARG A C 1
ATOM 724 O O . ARG A 1 92 ? -20.224 -17.771 19.362 1.00 55.34 92 ARG A O 1
ATOM 731 N N . ASN A 1 93 ? -18.175 -18.312 20.078 1.00 53.28 93 ASN A N 1
ATOM 732 C CA . ASN A 1 93 ? -18.596 -18.975 21.314 1.00 53.28 93 ASN A CA 1
ATOM 733 C C . ASN A 1 93 ? -19.133 -18.015 22.395 1.00 53.28 93 ASN A C 1
ATOM 735 O O . ASN A 1 93 ? -19.945 -18.440 23.207 1.00 53.28 93 ASN A O 1
ATOM 739 N N . VAL A 1 94 ? -18.762 -16.725 22.389 1.00 57.00 94 VAL A N 1
ATOM 740 C CA . VAL A 1 94 ? -19.255 -15.758 23.401 1.00 57.00 94 VAL A CA 1
ATOM 741 C C . VAL A 1 94 ? -20.657 -15.217 23.098 1.00 57.00 94 VAL A C 1
ATOM 743 O O . VAL A 1 94 ? -21.334 -14.747 24.006 1.00 57.00 94 VAL A O 1
ATOM 746 N N . LEU A 1 95 ? -21.126 -15.305 21.846 1.00 57.50 95 LEU A N 1
ATOM 747 C CA . LEU A 1 95 ? -22.464 -14.833 21.455 1.00 57.50 95 LEU A CA 1
ATOM 748 C C . LEU A 1 95 ? -23.588 -15.784 21.898 1.00 57.50 95 LEU A C 1
ATOM 750 O O . LEU A 1 95 ? -24.722 -15.343 22.064 1.00 57.50 95 LEU A O 1
ATOM 754 N N . PHE A 1 96 ? -23.291 -17.073 22.097 1.00 58.25 96 PHE A N 1
ATOM 755 C CA . PHE A 1 96 ? -24.288 -18.064 22.515 1.00 58.25 96 PHE A CA 1
ATOM 756 C C . PHE A 1 96 ? -24.482 -18.104 24.036 1.00 58.25 96 PHE A C 1
ATOM 758 O O . PHE A 1 96 ? -25.600 -18.315 24.494 1.00 58.25 96 PHE A O 1
ATOM 765 N N . GLU A 1 97 ? -23.439 -17.836 24.827 1.00 58.94 97 GLU A N 1
ATOM 766 C CA . GLU A 1 97 ? -23.550 -17.804 26.294 1.00 58.94 97 GLU A CA 1
ATOM 767 C C . GLU A 1 97 ? -24.285 -16.557 26.816 1.00 5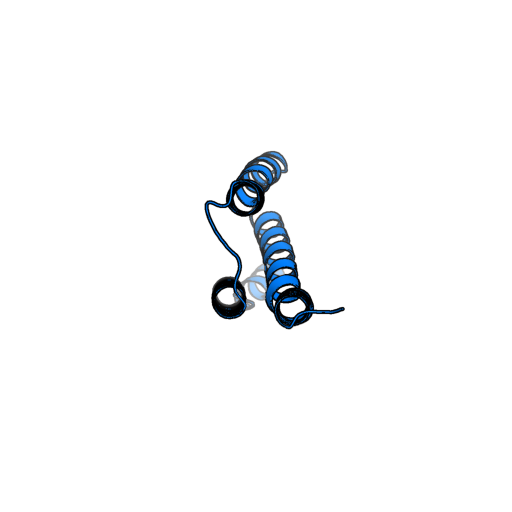8.94 97 GLU A C 1
ATOM 769 O O . GLU A 1 97 ? -24.938 -16.623 27.855 1.00 58.94 97 GLU A O 1
ATOM 774 N N . SER A 1 98 ? -24.255 -15.430 26.092 1.00 60.44 98 SER A N 1
ATOM 775 C CA . SER A 1 98 ? -24.948 -14.201 26.513 1.00 60.44 98 SER A CA 1
ATOM 776 C C . SER A 1 98 ? -26.447 -14.173 26.186 1.00 60.44 98 SER A C 1
ATOM 778 O O . SER A 1 98 ? -27.122 -13.228 26.578 1.00 60.44 98 SER A O 1
ATOM 780 N N . GLN A 1 99 ? -26.963 -15.151 25.433 1.00 60.81 99 GLN A N 1
ATOM 781 C CA . GLN A 1 99 ? -28.386 -15.259 25.066 1.00 60.81 99 GLN A CA 1
ATOM 782 C C . GLN A 1 99 ? -29.179 -16.175 26.019 1.00 60.81 99 GLN A C 1
ATOM 784 O O . GLN A 1 99 ? -30.393 -16.284 25.883 1.00 60.81 99 GLN A O 1
ATOM 789 N N . ILE A 1 100 ? -28.509 -16.846 26.967 1.00 65.12 100 ILE A N 1
ATOM 790 C CA . ILE A 1 100 ? -29.116 -17.843 27.873 1.00 65.12 100 ILE A CA 1
ATOM 791 C C . ILE A 1 100 ? -29.244 -17.305 29.318 1.00 65.12 100 ILE A C 1
ATOM 793 O O . ILE A 1 100 ? -29.646 -18.042 30.215 1.00 65.12 100 ILE A O 1
ATOM 797 N N . ARG A 1 101 ? -28.930 -16.027 29.580 1.00 49.31 101 ARG A N 1
ATOM 798 C CA . ARG A 1 101 ? -28.996 -15.445 30.932 1.00 49.31 101 ARG A CA 1
ATOM 799 C C . ARG A 1 101 ? -30.118 -14.436 31.108 1.00 49.31 101 ARG A C 1
ATOM 801 O O . ARG A 1 101 ? -30.275 -13.583 30.210 1.00 49.31 101 ARG A O 1
#

pLDDT: mean 80.05, std 12.88, range [49.31, 95.0]

Radius of gyration: 18.19 Å; Cα contacts (8 Å, |Δi|>4): 44; chains: 1; bounding box: 40×34×58 Å

Organism: NCBI:txid220687

Solvent-accessible surface area (backbone atoms only — not comparable to full-atom values): 5830 Å² total; per-residue (Å²): 144,80,55,71,51,57,54,46,40,63,74,42,30,47,56,27,49,53,52,37,54,53,52,48,52,54,52,45,63,75,67,49,94,50,76,67,62,51,53,57,53,54,61,58,66,49,47,64,59,52,51,51,53,50,34,47,74,70,66,78,41,81,92,43,57,71,55,49,51,52,51,22,50,51,38,44,51,51,40,52,50,53,50,51,52,50,58,70,70,58,59,72,71,62,66,62,64,69,72,76,112